Protein AF-A0A0G3WFI8-F1 (afdb_monomer_lite)

Foldseek 3Di:
DPPVVLVVQLVVLVVQCVVCVVVVPPVSNVVSVVSNVVSCVVVVNDD

Secondary structure (DSSP, 8-state):
--HHHHHHHHHHHHHHHHHHHHTT-HHHHHHHHHHHHHHHHHTT---

Organism: NCBI:txid84022

pLDDT: mean 94.75, std 6.42, range [63.22, 98.44]

Radius of gyration: 11.22 Å; chains: 1; bounding box: 22×22×28 Å

Structure (mmCIF, N/CA/C/O backbone):
data_AF-A0A0G3WFI8-F1
#
_entry.id   AF-A0A0G3WFI8-F1
#
loop_
_atom_site.group_PDB
_atom_site.id
_atom_site.type_symbol
_atom_site.label_atom_id
_atom_site.label_alt_id
_atom_site.label_comp_id
_atom_site.label_asym_id
_atom_site.label_entity_id
_atom_site.label_seq_id
_atom_site.pdbx_PDB_ins_code
_atom_site.Cartn_x
_atom_site.Cartn_y
_atom_site.Cartn_z
_atom_site.occupancy
_atom_site.B_iso_or_equiv
_atom_site.auth_seq_id
_atom_site.auth_comp_id
_atom_site.auth_asym_id
_atom_site.auth_atom_id
_atom_site.pdbx_PDB_model_num
ATOM 1 N N . MET A 1 1 ? 11.364 -5.506 -11.986 1.00 63.22 1 MET A N 1
ATOM 2 C CA . MET A 1 1 ? 9.897 -5.580 -11.865 1.00 63.22 1 MET A CA 1
ATOM 3 C C . MET A 1 1 ? 9.355 -5.021 -13.155 1.00 63.22 1 MET A C 1
ATOM 5 O O . MET A 1 1 ? 9.760 -3.923 -13.523 1.00 63.22 1 MET A O 1
ATOM 9 N N . GLU A 1 2 ? 8.561 -5.791 -13.883 1.00 89.12 2 GLU A N 1
ATOM 10 C CA . GLU A 1 2 ? 7.938 -5.281 -15.106 1.00 89.12 2 GLU A CA 1
ATOM 11 C C . GLU A 1 2 ? 6.970 -4.139 -14.751 1.00 89.12 2 GLU A C 1
ATOM 13 O O . GLU A 1 2 ? 6.415 -4.117 -13.650 1.00 89.12 2 GLU A O 1
ATOM 18 N N . GLN A 1 3 ? 6.754 -3.172 -15.652 1.00 89.69 3 GLN A N 1
ATOM 19 C CA . GLN A 1 3 ? 5.892 -2.010 -15.366 1.00 89.69 3 GLN A CA 1
ATOM 20 C C . GLN A 1 3 ? 4.496 -2.437 -14.878 1.00 89.69 3 GLN A C 1
ATOM 22 O O . GLN A 1 3 ? 3.974 -1.882 -13.914 1.00 89.69 3 GLN A O 1
ATOM 27 N N . ILE A 1 4 ? 3.919 -3.481 -15.480 1.00 95.12 4 ILE A N 1
ATOM 28 C CA . ILE A 1 4 ? 2.611 -4.023 -15.087 1.00 95.12 4 ILE A CA 1
ATOM 29 C C . ILE A 1 4 ? 2.627 -4.585 -13.659 1.00 95.12 4 ILE A C 1
ATOM 31 O O . ILE A 1 4 ? 1.685 -4.358 -12.900 1.00 95.12 4 ILE A O 1
ATOM 35 N N . GLU A 1 5 ? 3.676 -5.308 -13.265 1.00 96.06 5 GLU A N 1
ATOM 36 C CA . GLU A 1 5 ? 3.808 -5.826 -11.897 1.00 96.06 5 GLU A CA 1
ATOM 37 C C . GLU A 1 5 ? 3.902 -4.696 -10.873 1.00 96.06 5 GLU A C 1
ATOM 39 O O . GLU A 1 5 ? 3.314 -4.785 -9.793 1.00 96.06 5 GLU A O 1
ATOM 44 N N . PHE A 1 6 ? 4.591 -3.610 -11.227 1.00 95.62 6 PHE A N 1
ATOM 45 C CA . PHE A 1 6 ? 4.688 -2.435 -10.374 1.00 95.62 6 PHE A CA 1
ATOM 46 C C . PHE A 1 6 ? 3.311 -1.816 -10.112 1.00 95.62 6 PHE A C 1
ATOM 48 O O . PHE A 1 6 ? 2.942 -1.596 -8.958 1.00 95.62 6 PHE A O 1
ATOM 55 N N . PHE A 1 7 ? 2.513 -1.596 -11.161 1.00 96.25 7 PHE A N 1
ATOM 56 C CA . PHE A 1 7 ? 1.169 -1.035 -11.007 1.00 96.25 7 PHE A CA 1
ATOM 57 C C . PHE A 1 7 ? 0.207 -1.976 -10.272 1.00 96.25 7 PHE A C 1
ATOM 59 O O . PHE A 1 7 ? -0.613 -1.504 -9.485 1.00 96.25 7 PHE A O 1
ATOM 66 N N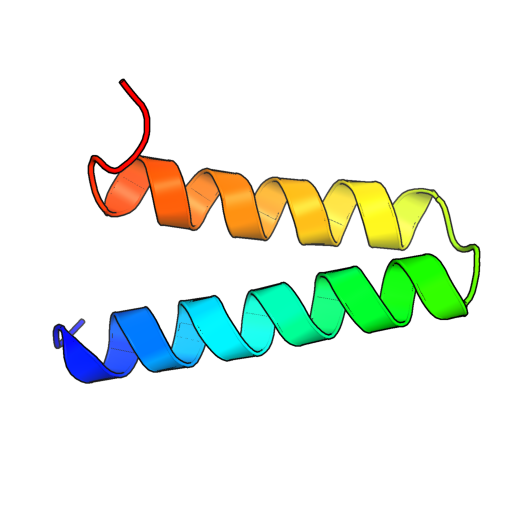 . LYS A 1 8 ? 0.334 -3.301 -10.444 1.00 97.56 8 LYS A N 1
ATOM 67 C CA . LYS A 1 8 ? -0.402 -4.278 -9.619 1.00 97.56 8 LYS A CA 1
ATOM 68 C C . LYS A 1 8 ? -0.062 -4.110 -8.138 1.00 97.56 8 LYS A C 1
ATOM 70 O O . LYS A 1 8 ? -0.964 -3.997 -7.317 1.00 97.56 8 LYS A O 1
ATOM 75 N N . LYS A 1 9 ? 1.227 -3.997 -7.809 1.00 96.75 9 LYS A N 1
ATOM 76 C CA . LYS A 1 9 ? 1.681 -3.770 -6.433 1.00 96.75 9 LYS A CA 1
ATOM 77 C C . LYS A 1 9 ? 1.189 -2.437 -5.865 1.00 96.75 9 LYS A C 1
ATOM 79 O O . LYS A 1 9 ? 0.845 -2.371 -4.686 1.00 96.75 9 LYS A O 1
ATOM 84 N N . LEU A 1 10 ? 1.144 -1.388 -6.687 1.00 96.94 10 LEU A N 1
ATOM 85 C CA . LEU A 1 10 ? 0.611 -0.087 -6.287 1.00 96.94 10 LEU A CA 1
ATOM 86 C C . LEU A 1 10 ? -0.880 -0.187 -5.938 1.00 96.94 10 LEU A C 1
ATOM 88 O O . LEU A 1 10 ? -1.261 0.222 -4.846 1.00 96.94 10 LEU A O 1
ATOM 92 N N . ARG A 1 11 ? -1.689 -0.815 -6.804 1.00 97.75 11 ARG A N 1
ATOM 93 C CA . ARG A 1 11 ? -3.117 -1.084 -6.560 1.00 97.75 11 ARG A CA 1
ATOM 94 C C . ARG A 1 11 ? -3.336 -1.859 -5.262 1.00 97.75 11 ARG A C 1
ATOM 96 O O . ARG A 1 11 ? -4.155 -1.454 -4.446 1.00 97.75 11 ARG A O 1
ATOM 103 N N . ASP A 1 12 ? -2.602 -2.951 -5.072 1.00 98.12 12 ASP A N 1
ATOM 104 C CA . ASP A 1 12 ? -2.749 -3.791 -3.881 1.00 98.12 12 ASP A CA 1
ATOM 105 C C . ASP A 1 12 ? -2.362 -3.011 -2.608 1.00 98.12 12 ASP A C 1
ATOM 107 O O . ASP A 1 12 ? -2.974 -3.173 -1.558 1.00 98.12 12 ASP A O 1
ATOM 111 N N . THR A 1 13 ? -1.387 -2.099 -2.703 1.00 97.81 13 THR A N 1
ATOM 112 C CA . THR 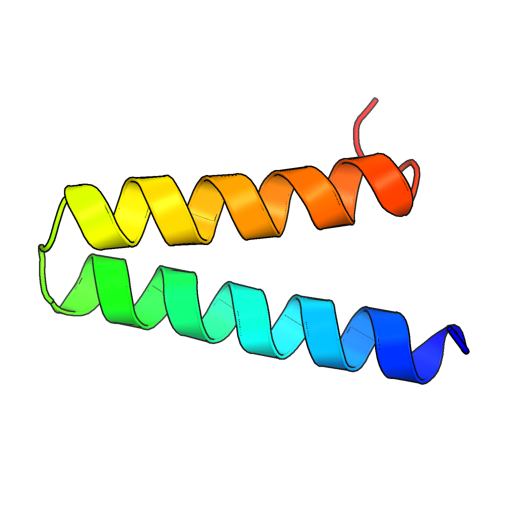A 1 13 ? -1.009 -1.218 -1.588 1.00 97.81 13 THR A CA 1
ATOM 113 C C . THR A 1 13 ? -2.085 -0.168 -1.299 1.00 97.81 13 THR A C 1
ATOM 115 O O . THR A 1 13 ? -2.356 0.112 -0.136 1.00 97.81 13 THR A O 1
ATOM 118 N N . SER A 1 14 ? -2.740 0.386 -2.323 1.00 98.06 14 SER A N 1
ATOM 119 C CA . SER A 1 14 ? -3.879 1.295 -2.139 1.00 98.06 14 SER A CA 1
ATOM 120 C C . SER A 1 14 ? -5.073 0.613 -1.460 1.00 98.06 14 SER A C 1
ATOM 122 O O . SER A 1 14 ? -5.712 1.228 -0.612 1.00 98.06 14 SER A O 1
ATOM 124 N N . ASP A 1 15 ? -5.341 -0.658 -1.772 1.00 98.44 15 ASP A N 1
ATOM 125 C CA . ASP A 1 15 ? -6.375 -1.458 -1.095 1.00 98.44 15 ASP A CA 1
ATOM 126 C C . ASP A 1 15 ? -6.065 -1.654 0.401 1.00 98.44 15 ASP A C 1
ATOM 128 O O . ASP A 1 15 ? -6.954 -1.541 1.244 1.00 98.44 15 ASP A O 1
ATOM 132 N N . LEU A 1 16 ? -4.790 -1.855 0.760 1.00 97.44 16 LEU A N 1
ATOM 133 C CA . LEU A 1 16 ? -4.365 -1.902 2.166 1.00 97.44 16 LEU A CA 1
ATOM 134 C C . LEU A 1 16 ? -4.608 -0.575 2.893 1.00 97.44 16 LEU A C 1
ATOM 136 O O . LEU A 1 16 ? -5.049 -0.592 4.039 1.00 97.44 16 LEU A O 1
ATOM 140 N N . VAL A 1 17 ? -4.342 0.562 2.240 1.00 98.00 17 VAL A N 1
ATOM 141 C CA . VAL A 1 17 ? -4.617 1.888 2.820 1.00 98.00 17 VAL A CA 1
ATOM 142 C C . VAL A 1 17 ? -6.112 2.050 3.086 1.00 98.00 17 VAL A C 1
ATOM 144 O O . VAL A 1 17 ? -6.487 2.446 4.186 1.00 98.00 17 VAL A O 1
ATOM 147 N N . ALA A 1 18 ? -6.963 1.709 2.113 1.00 98.25 18 ALA A N 1
ATOM 148 C CA . ALA A 1 18 ? -8.414 1.804 2.265 1.00 98.25 18 ALA A CA 1
ATOM 149 C C . ALA A 1 18 ? -8.917 0.955 3.445 1.00 98.25 18 ALA A C 1
ATOM 151 O O . ALA A 1 18 ? -9.583 1.481 4.333 1.00 98.25 18 ALA A O 1
ATOM 152 N N . LYS A 1 19 ? -8.504 -0.316 3.518 1.00 97.81 19 LYS A N 1
ATOM 153 C CA . LYS A 1 19 ? -8.881 -1.229 4.609 1.00 97.81 19 LYS A CA 1
ATOM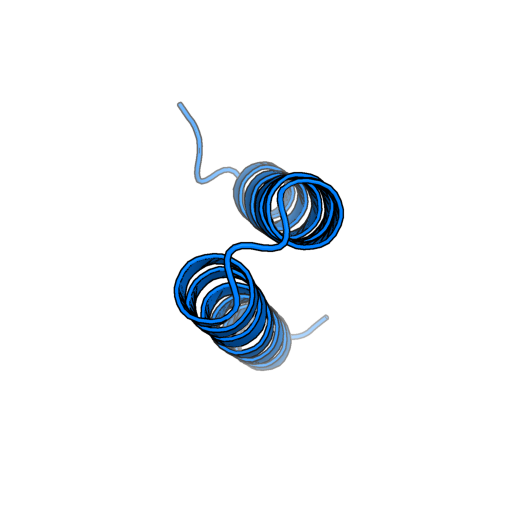 154 C C . LYS A 1 19 ? -8.412 -0.749 5.980 1.00 97.81 19 LYS A C 1
ATOM 156 O O . LYS A 1 19 ? -9.161 -0.831 6.947 1.00 97.81 19 LYS A O 1
ATOM 161 N N . ALA A 1 20 ? -7.186 -0.238 6.074 1.00 97.50 20 ALA A N 1
ATOM 162 C CA . ALA A 1 20 ? -6.659 0.285 7.330 1.00 97.50 20 ALA A CA 1
ATOM 163 C C . ALA A 1 20 ? -7.470 1.496 7.827 1.00 97.50 20 ALA A C 1
ATOM 165 O O . ALA A 1 20 ? -7.761 1.600 9.019 1.00 97.50 20 ALA A O 1
ATOM 166 N N . ILE A 1 21 ? -7.881 2.379 6.905 1.00 97.69 21 ILE A N 1
ATOM 167 C CA . ILE A 1 21 ? -8.755 3.523 7.201 1.00 97.69 21 ILE A CA 1
ATOM 168 C C . ILE A 1 21 ? -10.139 3.045 7.654 1.00 97.69 21 ILE A C 1
ATOM 170 O O . ILE A 1 21 ? -10.635 3.520 8.673 1.00 97.69 21 ILE A O 1
ATOM 174 N N . GLU A 1 22 ? -10.745 2.095 6.938 1.00 97.88 22 GLU A N 1
ATOM 175 C CA . GLU A 1 22 ? -12.058 1.526 7.277 1.00 97.88 22 GLU A CA 1
ATOM 176 C C . GLU A 1 22 ? -12.071 0.872 8.665 1.00 97.88 22 GLU A C 1
ATOM 178 O O . GLU A 1 22 ? -13.043 1.005 9.407 1.00 97.88 22 GLU A O 1
ATOM 183 N N . ASN A 1 23 ? -10.972 0.218 9.041 1.00 95.19 23 ASN A N 1
ATOM 184 C CA . ASN A 1 23 ? -10.826 -0.445 10.334 1.00 95.19 23 ASN A CA 1
ATOM 185 C C . ASN A 1 23 ? -10.419 0.508 11.473 1.00 95.19 23 ASN A C 1
ATOM 187 O O . ASN A 1 23 ? 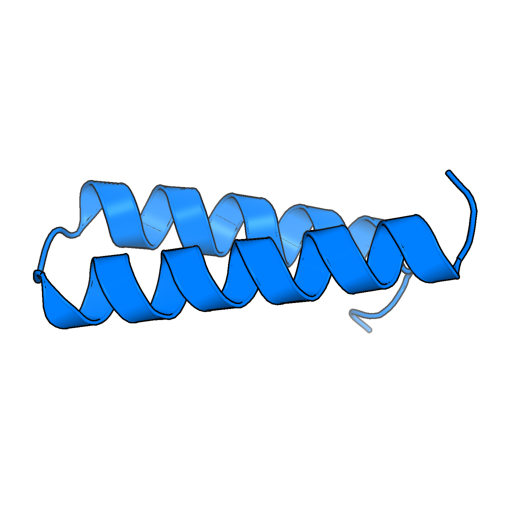-10.367 0.085 12.628 1.00 95.19 23 ASN A O 1
ATOM 191 N N . GLY A 1 24 ? -10.104 1.774 11.174 1.00 95.81 24 GLY A N 1
ATOM 192 C CA . GLY A 1 24 ? -9.711 2.778 12.167 1.00 95.81 24 GLY A CA 1
ATOM 193 C C . GLY A 1 24 ? -8.403 2.473 12.907 1.00 95.81 24 GLY A C 1
ATOM 194 O O . GLY A 1 24 ? -8.152 3.054 13.963 1.00 95.81 24 GLY A O 1
ATOM 195 N N . ASN A 1 25 ? -7.573 1.563 12.389 1.00 94.44 25 ASN A N 1
ATOM 196 C CA . ASN A 1 25 ? -6.312 1.187 13.020 1.00 94.44 25 ASN A CA 1
ATOM 197 C C . ASN A 1 25 ? -5.185 2.123 12.555 1.00 94.44 25 ASN A C 1
ATOM 199 O O . ASN A 1 25 ? -4.606 1.936 11.486 1.00 94.44 25 ASN A O 1
ATOM 203 N N . THR A 1 26 ? -4.852 3.120 13.378 1.00 94.94 26 THR A N 1
ATOM 204 C CA . THR A 1 26 ? -3.833 4.142 13.076 1.00 94.94 26 THR A CA 1
ATOM 205 C C . THR A 1 26 ? -2.471 3.557 12.698 1.00 94.94 26 THR A C 1
ATOM 207 O O . THR A 1 26 ? -1.841 4.046 11.763 1.00 94.94 26 THR A O 1
ATOM 210 N N . GLU A 1 27 ? -2.030 2.485 13.358 1.00 96.94 27 GLU A N 1
ATOM 211 C CA . GLU A 1 27 ? -0.741 1.852 13.054 1.00 96.94 27 GLU A CA 1
ATOM 212 C C . GLU A 1 27 ? -0.753 1.194 11.665 1.00 96.94 27 GLU A C 1
ATOM 214 O O . GLU A 1 27 ? 0.208 1.295 10.897 1.00 96.94 27 GLU A O 1
ATOM 219 N N . GLU A 1 28 ? -1.856 0.539 11.297 1.00 96.62 28 GLU A N 1
ATOM 220 C CA . GLU A 1 28 ? -2.015 -0.029 9.956 1.00 96.62 28 GLU A CA 1
ATOM 221 C C . GLU A 1 28 ? -2.073 1.062 8.885 1.00 96.62 28 GLU A C 1
ATOM 223 O O . GLU A 1 28 ? -1.499 0.887 7.807 1.00 96.62 28 GLU A O 1
ATOM 228 N N . ILE A 1 29 ? -2.706 2.200 9.187 1.00 97.50 29 ILE A N 1
ATOM 229 C CA . ILE A 1 29 ? -2.799 3.347 8.27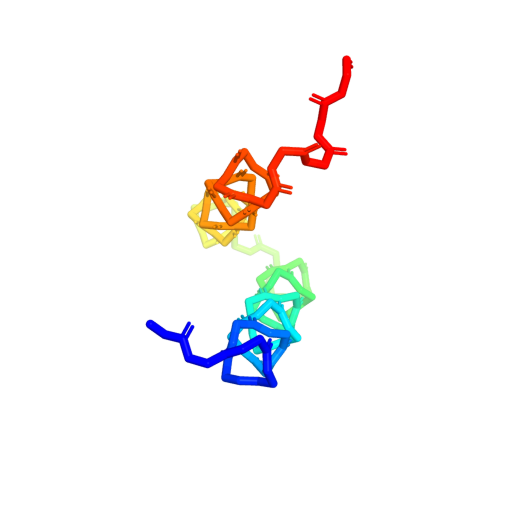7 1.00 97.50 29 ILE A CA 1
ATOM 230 C C . ILE A 1 29 ? -1.402 3.899 7.987 1.00 97.50 29 ILE A C 1
ATOM 232 O O . ILE A 1 29 ? -1.028 4.032 6.820 1.00 97.50 29 ILE A O 1
ATOM 236 N N . GLU A 1 30 ? -0.607 4.175 9.023 1.00 97.94 30 GLU A N 1
ATOM 237 C CA . GLU A 1 30 ? 0.760 4.688 8.875 1.00 97.94 30 GLU A CA 1
ATOM 238 C C . GLU A 1 30 ? 1.638 3.724 8.068 1.00 97.94 30 GLU A C 1
ATOM 240 O O . GLU A 1 30 ? 2.327 4.128 7.125 1.00 97.94 30 GLU A O 1
ATOM 245 N N . ASN A 1 31 ? 1.551 2.427 8.368 1.00 97.56 31 ASN A N 1
ATOM 246 C CA . ASN A 1 31 ? 2.293 1.396 7.653 1.00 97.56 31 ASN A CA 1
ATOM 247 C C . ASN A 1 31 ? 1.881 1.285 6.176 1.00 97.56 31 ASN A C 1
ATOM 249 O O . ASN A 1 31 ? 2.741 1.173 5.293 1.00 97.56 31 ASN A O 1
ATOM 253 N N . ALA A 1 32 ? 0.580 1.306 5.881 1.00 97.81 32 ALA A N 1
ATOM 254 C CA . ALA A 1 32 ? 0.068 1.211 4.518 1.00 97.81 32 ALA A CA 1
ATOM 255 C C . ALA A 1 32 ? 0.427 2.459 3.694 1.00 97.81 32 ALA A C 1
ATOM 257 O O . ALA A 1 32 ? 0.904 2.332 2.561 1.00 97.81 32 ALA A O 1
ATOM 258 N N . LEU A 1 33 ? 0.294 3.653 4.280 1.00 97.69 33 LEU A N 1
ATOM 259 C CA . LEU A 1 33 ? 0.696 4.913 3.653 1.00 97.69 33 LEU A CA 1
ATOM 260 C C . LEU A 1 33 ? 2.204 4.958 3.389 1.00 97.69 33 LEU A C 1
ATOM 262 O O . LEU A 1 33 ? 2.615 5.316 2.287 1.00 97.69 33 LEU A O 1
ATOM 266 N N . GLY A 1 34 ? 3.039 4.527 4.338 1.00 97.62 34 GLY A N 1
ATOM 267 C CA . GLY A 1 34 ? 4.490 4.456 4.144 1.00 97.62 34 GLY A CA 1
ATOM 268 C C . GLY A 1 34 ? 4.884 3.553 2.969 1.00 97.62 34 GLY A C 1
ATOM 269 O O . GLY A 1 34 ? 5.720 3.924 2.139 1.00 97.62 34 GLY A O 1
ATOM 270 N N . ARG A 1 35 ? 4.232 2.389 2.834 1.00 97.50 35 ARG A N 1
ATOM 271 C CA . ARG A 1 35 ? 4.429 1.482 1.687 1.00 97.50 35 ARG A CA 1
ATOM 272 C C . ARG A 1 35 ? 4.006 2.125 0.370 1.00 97.50 35 ARG A C 1
ATOM 274 O O . ARG A 1 35 ? 4.723 1.985 -0.622 1.00 97.50 35 ARG A O 1
ATOM 281 N N . PHE A 1 36 ? 2.872 2.820 0.361 1.00 97.62 36 PHE A N 1
ATOM 282 C CA . PHE A 1 36 ? 2.377 3.524 -0.819 1.00 97.62 36 PHE A CA 1
ATOM 283 C C . PHE A 1 36 ? 3.359 4.617 -1.255 1.00 97.62 36 PHE A C 1
ATOM 285 O O . PHE A 1 36 ? 3.803 4.628 -2.402 1.00 97.62 36 PHE A O 1
ATOM 292 N N . MET A 1 37 ? 3.787 5.468 -0.321 1.00 97.12 37 MET A N 1
ATOM 293 C CA . MET A 1 37 ? 4.743 6.546 -0.578 1.00 97.12 37 MET A CA 1
ATOM 294 C C . MET A 1 37 ? 6.076 6.017 -1.108 1.00 97.12 37 MET A C 1
ATOM 296 O O . MET A 1 37 ? 6.613 6.559 -2.071 1.00 97.12 37 MET A O 1
ATOM 300 N N . LEU A 1 38 ? 6.580 4.910 -0.555 1.00 96.75 38 LEU A N 1
ATOM 301 C CA . LEU A 1 38 ? 7.797 4.269 -1.053 1.00 96.75 38 LEU A CA 1
ATOM 302 C C . LEU A 1 38 ? 7.672 3.831 -2.519 1.00 96.75 38 LEU A C 1
ATOM 304 O O . LEU A 1 38 ? 8.639 3.936 -3.275 1.00 96.75 38 LEU A O 1
ATOM 308 N N . LEU A 1 39 ? 6.510 3.319 -2.932 1.00 96.06 39 LEU A N 1
ATOM 309 C CA . LEU A 1 39 ? 6.269 2.990 -4.337 1.00 96.06 39 LEU A CA 1
ATOM 310 C C . LEU A 1 39 ? 6.230 4.265 -5.183 1.00 96.06 39 LEU A C 1
ATOM 312 O O . LEU A 1 39 ? 6.921 4.327 -6.193 1.00 96.06 39 LEU A O 1
ATOM 316 N N . MET A 1 40 ? 5.526 5.308 -4.749 1.00 95.56 40 MET A N 1
ATOM 317 C CA . MET A 1 40 ? 5.462 6.573 -5.490 1.00 95.56 40 MET A CA 1
ATOM 318 C C . MET A 1 40 ? 6.846 7.214 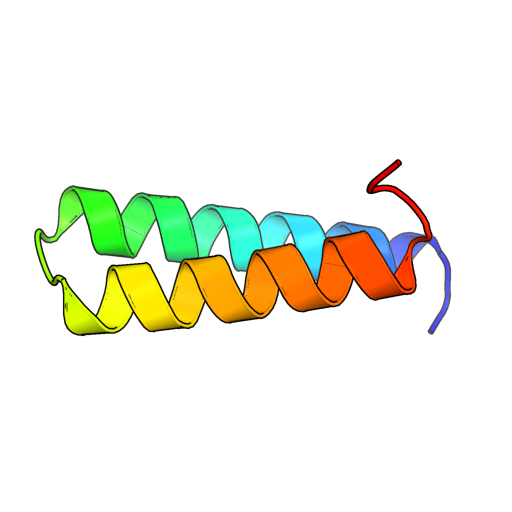-5.695 1.00 95.56 40 MET A C 1
ATOM 320 O O . MET A 1 40 ? 7.141 7.669 -6.798 1.00 95.56 40 MET A O 1
ATOM 324 N N . VAL A 1 41 ? 7.732 7.159 -4.692 1.00 95.50 41 VAL A N 1
ATOM 325 C CA . VAL A 1 41 ? 9.142 7.578 -4.827 1.00 95.50 41 VAL A CA 1
ATOM 326 C C . VAL A 1 41 ? 9.887 6.714 -5.849 1.00 95.50 41 VAL A C 1
ATOM 328 O O . VAL A 1 41 ? 10.597 7.237 -6.698 1.00 95.50 41 VAL A O 1
ATOM 331 N N . LYS A 1 42 ? 9.722 5.385 -5.808 1.00 93.06 42 LYS A N 1
ATOM 332 C CA . LYS A 1 42 ? 10.379 4.468 -6.762 1.00 93.06 42 LYS A CA 1
ATOM 333 C C . LYS A 1 42 ? 9.911 4.650 -8.203 1.00 93.06 42 LYS A C 1
ATOM 335 O O . LYS A 1 42 ? 10.653 4.304 -9.115 1.00 93.06 42 LYS A O 1
ATOM 340 N N . LEU A 1 43 ? 8.688 5.139 -8.391 1.00 92.88 43 LEU A N 1
ATOM 341 C CA . LEU A 1 43 ? 8.139 5.483 -9.698 1.00 92.88 43 LEU A CA 1
ATOM 342 C C . LEU A 1 43 ? 8.604 6.867 -10.184 1.00 92.88 43 LEU A C 1
ATOM 344 O O . LEU A 1 43 ? 8.298 7.222 -11.316 1.00 92.88 43 LEU A O 1
ATOM 348 N N . ASP A 1 44 ? 9.310 7.639 -9.349 1.00 92.81 44 ASP A N 1
ATOM 349 C CA . ASP A 1 44 ? 9.610 9.059 -9.587 1.00 92.81 44 ASP A CA 1
ATOM 350 C C . ASP A 1 44 ? 8.328 9.888 -9.825 1.00 92.81 44 ASP A C 1
ATOM 352 O O . ASP A 1 44 ? 8.252 10.786 -10.661 1.00 92.81 44 ASP A O 1
ATOM 356 N N . ALA A 1 45 ? 7.259 9.525 -9.107 1.00 90.44 45 ALA A N 1
ATOM 357 C CA . ALA A 1 45 ? 5.926 10.108 -9.261 1.00 90.44 45 ALA A CA 1
ATOM 358 C C . ALA A 1 45 ? 5.631 11.237 -8.256 1.00 90.44 45 ALA A C 1
ATOM 360 O O . ALA A 1 45 ? 4.555 11.833 -8.306 1.00 90.44 45 ALA A O 1
ATOM 361 N N . LEU A 1 46 ? 6.563 11.523 -7.343 1.00 85.19 46 LEU A N 1
ATOM 362 C CA . LEU A 1 46 ? 6.492 12.644 -6.406 1.00 85.19 46 LEU A CA 1
ATOM 363 C C . LEU A 1 46 ? 7.477 13.718 -6.873 1.00 85.19 46 LEU A C 1
ATOM 365 O O . LEU A 1 46 ? 8.668 13.441 -6.984 1.00 85.19 46 LEU A O 1
ATOM 369 N N . LYS A 1 47 ? 6.965 14.914 -7.164 1.00 71.69 47 LYS A N 1
ATOM 370 C CA . LYS A 1 47 ? 7.752 16.101 -7.523 1.00 71.69 47 LYS A CA 1
ATOM 371 C C . LYS A 1 47 ? 7.809 17.080 -6.364 1.00 71.69 47 LYS A C 1
ATOM 373 O O . LYS A 1 47 ? 6.800 17.148 -5.627 1.00 71.69 47 LYS A O 1
#

Sequence (47 aa):
MEQIEFFKKLRDTSDLVAKAIENGNTEEIENALGRFMLLMVKLDALK